Protein AF-A0A8X6IP51-F1 (afdb_monomer_lite)

Sequence (142 aa):
MEKQLEDVKSKRKIIRSLTTTLITKTECIIKDESISHAIKIEDLIECKEQLLDKQNSLKKLNEKIESLINSEKIEKEIASSEEYSENIIKWLSRVSRFIKENIKILNRNDTNNSLIVLSVFESKVELYSRNSICRVHLPDAE

Organism: Trichonephila clavata (NCBI:txid2740835)

Secondary structure (DSSP, 8-state):
-HHHHHHHHHHHHHHHHHHHHHHHHHHHHHH-SSS-HHHHHHHHHHHHHHHHHHHHHHHHHHHHHHHHH-THHHHHHHHHHHHHHHHHHHHHHHHHHHHHHHHHHHHTT-SSSHHHHHHHHHHHHHHHHHSS-----PPP--

Structure (mmCIF, N/CA/C/O backbone):
data_AF-A0A8X6IP51-F1
#
_entry.id   AF-A0A8X6IP51-F1
#
loop_
_atom_site.group_PDB
_atom_site.id
_atom_site.type_symbol
_atom_site.label_atom_id
_atom_site.label_alt_id
_atom_site.label_comp_id
_atom_site.label_asym_id
_atom_site.label_entity_id
_atom_site.label_seq_id
_atom_site.pdbx_PDB_ins_code
_atom_site.Cartn_x
_atom_site.Cartn_y
_atom_site.Cartn_z
_atom_site.occupancy
_atom_site.B_iso_or_equiv
_atom_site.auth_seq_id
_atom_site.auth_comp_id
_atom_site.auth_asym_id
_atom_site.auth_atom_id
_atom_site.pdbx_PDB_model_num
ATOM 1 N N . MET A 1 1 ? -7.295 -5.095 7.837 1.00 59.75 1 MET A N 1
ATOM 2 C CA . MET A 1 1 ? -6.436 -3.906 7.653 1.00 59.75 1 MET A CA 1
ATOM 3 C C . MET A 1 1 ? -4.964 -4.308 7.571 1.00 59.75 1 MET A C 1
ATOM 5 O O . MET A 1 1 ? -4.333 -4.017 6.565 1.00 59.75 1 MET A O 1
ATOM 9 N N . GLU A 1 2 ? -4.461 -5.090 8.532 1.00 71.31 2 GLU A N 1
ATOM 10 C CA . GLU A 1 2 ? -3.065 -5.572 8.576 1.00 71.31 2 GLU A CA 1
ATOM 11 C C . GLU A 1 2 ? -2.618 -6.349 7.330 1.00 71.31 2 GLU A C 1
ATOM 13 O O . GLU A 1 2 ? -1.618 -5.989 6.719 1.00 71.31 2 GLU A O 1
ATOM 18 N N . LYS A 1 3 ? -3.401 -7.340 6.874 1.00 83.19 3 LYS A N 1
ATOM 19 C CA . LYS A 1 3 ? -3.085 -8.106 5.651 1.00 83.19 3 LYS A CA 1
ATOM 20 C C . LYS A 1 3 ? -2.928 -7.208 4.417 1.00 83.19 3 LYS A C 1
ATOM 22 O O . LYS A 1 3 ? -1.995 -7.362 3.643 1.00 83.19 3 LYS A O 1
ATOM 27 N N . GLN A 1 4 ? -3.817 -6.226 4.262 1.00 84.62 4 GLN A N 1
ATOM 28 C CA . GLN A 1 4 ? -3.771 -5.293 3.134 1.00 84.62 4 GLN A CA 1
ATOM 29 C C . GLN A 1 4 ? -2.566 -4.348 3.214 1.00 84.62 4 GLN A C 1
ATOM 31 O O . GLN A 1 4 ? -1.969 -4.044 2.184 1.00 84.62 4 GLN A O 1
ATOM 36 N N . LEU A 1 5 ? -2.197 -3.885 4.412 1.00 87.31 5 LEU A N 1
ATOM 37 C CA . LEU A 1 5 ? -1.005 -3.061 4.611 1.00 87.31 5 LEU A CA 1
ATOM 38 C C . LEU A 1 5 ? 0.274 -3.848 4.290 1.00 87.31 5 LEU A C 1
ATOM 40 O O . LEU A 1 5 ? 1.157 -3.326 3.606 1.00 87.31 5 LEU A O 1
ATOM 44 N N . GLU A 1 6 ? 0.350 -5.105 4.726 1.00 89.69 6 GLU A N 1
ATOM 45 C CA . GLU A 1 6 ? 1.498 -5.975 4.468 1.00 89.69 6 GLU A CA 1
ATOM 46 C C . GLU A 1 6 ? 1.646 -6.315 2.977 1.00 89.69 6 GLU A C 1
ATOM 48 O O . GLU A 1 6 ? 2.745 -6.238 2.419 1.00 89.69 6 GLU A O 1
ATOM 53 N N . ASP A 1 7 ? 0.530 -6.557 2.284 1.00 92.88 7 ASP A N 1
ATOM 54 C CA . ASP A 1 7 ? 0.511 -6.762 0.833 1.00 92.88 7 ASP A CA 1
ATOM 55 C C . ASP A 1 7 ? 1.050 -5.532 0.075 1.00 92.88 7 ASP A C 1
ATOM 57 O O . ASP A 1 7 ? 1.822 -5.655 -0.883 1.00 92.88 7 ASP A O 1
ATOM 61 N N . VAL A 1 8 ? 0.667 -4.318 0.490 1.00 91.88 8 VAL A N 1
ATOM 62 C CA . VAL A 1 8 ? 1.117 -3.068 -0.149 1.00 91.88 8 VAL A CA 1
ATOM 63 C C . VAL A 1 8 ? 2.598 -2.801 0.143 1.00 91.88 8 VAL A C 1
ATOM 65 O O . VAL A 1 8 ? 3.342 -2.428 -0.770 1.00 91.88 8 VAL A O 1
ATOM 68 N N . LYS A 1 9 ? 3.064 -3.050 1.374 1.00 90.69 9 LYS A N 1
ATOM 69 C CA . LYS A 1 9 ? 4.490 -2.964 1.735 1.00 90.69 9 LYS A CA 1
ATOM 70 C C . LYS A 1 9 ? 5.337 -3.953 0.933 1.00 90.69 9 LYS A C 1
ATOM 72 O O . LYS A 1 9 ? 6.386 -3.564 0.411 1.00 90.69 9 LYS A O 1
ATOM 77 N N . SER A 1 10 ? 4.855 -5.183 0.770 1.00 95.44 10 SER A N 1
ATOM 78 C CA . SER A 1 10 ? 5.510 -6.225 -0.026 1.00 95.44 10 SER A CA 1
ATOM 79 C C . SER A 1 10 ? 5.645 -5.815 -1.492 1.00 95.44 10 SER A C 1
ATOM 81 O O . SER A 1 10 ? 6.745 -5.843 -2.046 1.00 95.44 10 SER A O 1
ATOM 83 N N . LYS A 1 11 ? 4.565 -5.313 -2.108 1.00 95.38 11 LYS A N 1
ATOM 84 C CA . LYS A 1 11 ? 4.605 -4.771 -3.479 1.00 95.38 11 LYS A CA 1
ATOM 85 C C . LYS A 1 11 ? 5.592 -3.611 -3.610 1.00 95.38 11 LYS A C 1
ATOM 87 O O . LYS A 1 11 ? 6.376 -3.581 -4.556 1.00 95.38 11 LYS A O 1
ATOM 92 N N . ARG A 1 12 ? 5.621 -2.691 -2.639 1.00 96.44 12 ARG A N 1
ATOM 93 C CA . ARG A 1 12 ? 6.579 -1.573 -2.620 1.00 96.44 12 ARG A CA 1
ATOM 94 C C . ARG A 1 12 ? 8.025 -2.063 -2.556 1.00 96.44 12 ARG A C 1
ATOM 96 O O . ARG A 1 12 ? 8.875 -1.521 -3.259 1.00 96.44 12 ARG A O 1
ATOM 103 N N . LYS A 1 13 ? 8.310 -3.091 -1.750 1.00 95.62 13 LYS A N 1
ATOM 104 C CA . LYS A 1 13 ? 9.640 -3.715 -1.659 1.00 95.62 13 LYS A CA 1
ATOM 105 C C . LYS A 1 13 ? 10.075 -4.297 -3.007 1.00 95.62 13 LYS A C 1
ATOM 107 O O . LYS A 1 13 ? 11.194 -4.031 -3.439 1.00 95.62 13 LYS A O 1
ATOM 112 N N . ILE A 1 14 ? 9.182 -5.018 -3.686 1.00 96.81 14 ILE A N 1
ATOM 113 C CA . ILE A 1 14 ? 9.449 -5.589 -5.014 1.00 96.81 14 ILE A CA 1
ATOM 114 C C . ILE A 1 14 ? 9.757 -4.480 -6.025 1.00 96.81 14 ILE A C 1
ATOM 116 O O . ILE A 1 14 ? 10.785 -4.543 -6.695 1.00 96.81 14 ILE A O 1
ATOM 120 N N . ILE A 1 15 ? 8.927 -3.431 -6.101 1.00 95.69 15 ILE A N 1
ATOM 121 C CA . ILE A 1 15 ? 9.165 -2.327 -7.043 1.00 95.69 15 ILE A CA 1
ATOM 122 C C . ILE A 1 15 ? 10.499 -1.639 -6.758 1.00 95.69 15 ILE A C 1
ATOM 124 O O . ILE A 1 15 ? 11.251 -1.417 -7.697 1.00 95.69 15 ILE A O 1
ATOM 128 N N . ARG A 1 16 ? 10.846 -1.375 -5.489 1.00 96.12 16 ARG A N 1
ATOM 129 C CA . ARG A 1 16 ? 12.160 -0.808 -5.131 1.00 96.12 16 ARG A CA 1
ATOM 130 C C . ARG A 1 16 ? 13.310 -1.670 -5.641 1.00 96.12 16 ARG A C 1
ATOM 132 O O . ARG A 1 16 ? 14.232 -1.129 -6.239 1.00 96.12 16 ARG A O 1
ATOM 139 N N . SER A 1 17 ? 13.232 -2.987 -5.449 1.00 96.81 17 SER A N 1
ATOM 140 C CA . SER A 1 17 ? 14.260 -3.909 -5.939 1.00 96.81 17 SER A CA 1
ATOM 141 C C . SER A 1 17 ? 14.388 -3.853 -7.462 1.00 96.81 17 SER A C 1
ATOM 143 O O . SER A 1 17 ? 15.495 -3.734 -7.975 1.00 96.81 17 SER A O 1
ATOM 145 N N . LEU A 1 18 ? 13.264 -3.884 -8.184 1.00 96.31 18 LEU A N 1
ATOM 146 C CA . LEU A 1 18 ? 13.261 -3.785 -9.646 1.00 96.31 18 LEU A CA 1
ATOM 147 C C . LEU A 1 18 ? 13.778 -2.426 -10.136 1.00 96.31 18 LEU A C 1
ATOM 149 O O . LEU A 1 18 ? 14.430 -2.360 -11.174 1.00 96.31 18 LEU A O 1
ATOM 153 N N . THR A 1 19 ? 13.492 -1.344 -9.409 1.00 95.81 19 THR A N 1
ATOM 154 C CA . THR A 1 19 ? 14.030 -0.012 -9.703 1.00 95.81 19 THR A CA 1
ATOM 155 C C . THR A 1 19 ? 15.545 0.002 -9.553 1.00 95.81 19 THR A C 1
ATOM 157 O O . THR A 1 19 ? 16.217 0.502 -10.445 1.00 95.81 19 THR A O 1
ATOM 160 N N . THR A 1 20 ? 16.099 -0.581 -8.485 1.00 95.81 20 THR A N 1
ATOM 161 C CA . THR A 1 20 ? 17.557 -0.677 -8.309 1.00 95.81 20 THR A CA 1
ATOM 162 C C . THR A 1 20 ? 18.208 -1.433 -9.462 1.00 95.81 20 THR A C 1
ATOM 164 O O . THR A 1 20 ? 19.165 -0.932 -10.041 1.00 95.81 20 THR A O 1
ATOM 167 N N . THR A 1 21 ? 17.655 -2.582 -9.863 1.00 96.44 21 THR A N 1
ATOM 168 C CA . THR A 1 21 ? 18.160 -3.336 -11.021 1.00 96.44 21 THR A CA 1
ATOM 169 C C . THR A 1 21 ? 18.123 -2.508 -12.307 1.00 96.44 21 THR A C 1
ATOM 171 O O . THR A 1 21 ? 19.085 -2.520 -13.072 1.00 96.44 21 THR A O 1
ATOM 174 N N . LEU A 1 22 ? 17.039 -1.761 -12.541 1.00 96.88 22 LEU A N 1
ATOM 175 C CA . LEU A 1 22 ? 16.909 -0.902 -13.718 1.00 96.88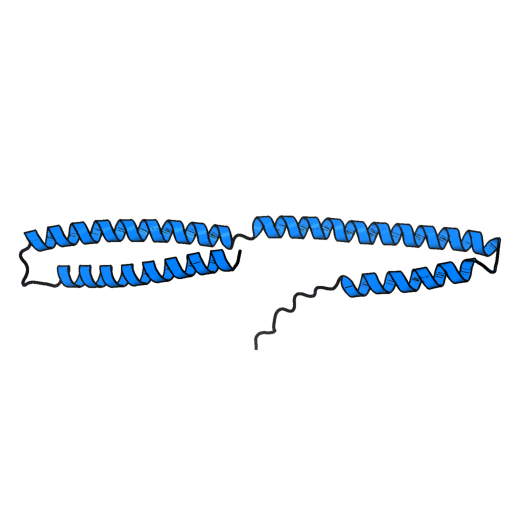 22 LEU A CA 1
ATOM 176 C C . LEU A 1 22 ? 17.901 0.269 -13.698 1.00 96.88 22 LEU A C 1
ATOM 178 O O . LEU A 1 22 ? 18.471 0.594 -14.736 1.00 96.88 22 LEU A O 1
ATOM 182 N N . ILE A 1 23 ? 18.149 0.868 -12.530 1.00 96.50 23 ILE A N 1
ATOM 183 C CA . ILE A 1 23 ? 19.175 1.905 -12.359 1.00 96.50 23 ILE A CA 1
ATOM 184 C C . ILE A 1 23 ? 20.549 1.331 -12.704 1.00 96.50 23 ILE A C 1
ATOM 186 O O . ILE A 1 23 ? 21.242 1.907 -13.534 1.00 96.50 23 ILE A O 1
ATOM 190 N N . THR A 1 24 ? 20.910 0.163 -12.165 1.00 96.31 24 THR A N 1
ATOM 191 C CA . THR A 1 24 ? 22.184 -0.492 -12.496 1.00 96.31 24 THR A CA 1
ATOM 192 C C . THR A 1 24 ? 22.297 -0.796 -13.991 1.00 96.31 24 THR A C 1
ATOM 194 O O . THR A 1 24 ? 23.331 -0.512 -14.586 1.00 96.31 24 THR A O 1
ATOM 197 N N . LYS A 1 25 ? 21.230 -1.296 -14.634 1.00 95.62 25 LYS A N 1
ATOM 198 C CA . LYS A 1 25 ? 21.202 -1.502 -16.095 1.00 95.62 25 LYS A CA 1
ATOM 199 C C . LYS A 1 25 ? 21.456 -0.189 -16.845 1.00 95.62 25 LYS A C 1
ATOM 201 O O . LYS A 1 25 ? 22.277 -0.155 -17.756 1.00 95.62 25 LYS A O 1
ATOM 206 N N . THR A 1 26 ? 20.785 0.884 -16.433 1.00 95.50 26 THR A N 1
ATOM 207 C CA . THR A 1 26 ? 20.935 2.225 -17.020 1.00 95.50 26 THR A CA 1
ATOM 208 C C . THR A 1 26 ? 22.378 2.720 -16.878 1.00 95.50 26 THR A C 1
ATOM 210 O O . THR A 1 26 ? 22.969 3.188 -17.847 1.00 95.50 26 THR A O 1
ATOM 213 N N . GLU A 1 27 ? 22.984 2.562 -15.699 1.00 96.56 27 GLU A N 1
ATOM 214 C CA . GLU A 1 27 ? 24.387 2.912 -15.454 1.00 96.56 27 GLU A CA 1
ATOM 215 C C . GLU A 1 27 ? 25.356 2.100 -16.322 1.00 96.56 27 GLU A C 1
ATOM 217 O O . GLU A 1 27 ? 26.318 2.666 -16.840 1.00 96.56 27 GLU A O 1
ATOM 222 N N . CYS A 1 28 ? 25.110 0.798 -16.499 1.00 95.94 28 CYS A N 1
ATOM 223 C CA . CYS A 1 28 ? 25.9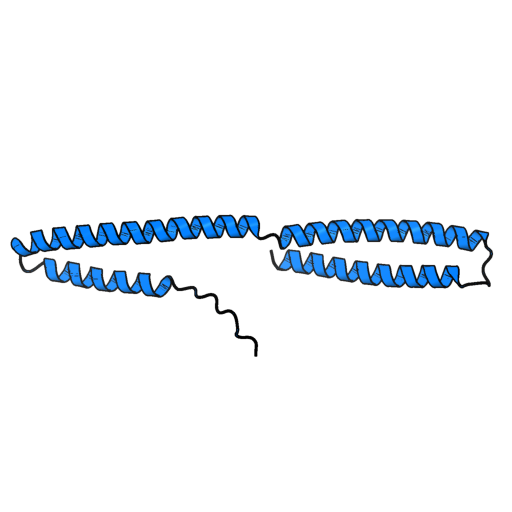08 -0.053 -17.382 1.00 95.94 28 CYS A CA 1
ATOM 224 C C . CYS A 1 28 ? 25.841 0.437 -18.829 1.00 95.94 28 CYS A C 1
ATOM 226 O O . CYS A 1 28 ? 26.890 0.645 -19.429 1.00 95.94 28 CYS A O 1
ATOM 228 N N . ILE A 1 29 ? 24.640 0.707 -19.354 1.00 95.06 29 ILE A N 1
ATOM 229 C CA . ILE A 1 29 ? 24.458 1.245 -20.711 1.00 95.06 29 ILE A CA 1
ATOM 230 C C . ILE A 1 29 ? 25.231 2.560 -20.867 1.00 95.06 29 ILE A C 1
ATOM 232 O O . ILE A 1 29 ? 25.968 2.732 -21.834 1.00 95.06 29 ILE A O 1
ATOM 236 N N . ILE A 1 30 ? 25.127 3.477 -19.894 1.00 93.94 30 ILE A N 1
ATOM 237 C CA . ILE A 1 30 ? 25.838 4.769 -19.908 1.00 93.94 30 ILE A CA 1
ATOM 238 C C . ILE A 1 30 ? 27.360 4.593 -19.928 1.00 93.94 30 ILE A C 1
ATOM 240 O O . ILE A 1 30 ? 28.043 5.363 -20.602 1.00 93.94 30 ILE A O 1
ATOM 244 N N . LYS A 1 31 ? 27.901 3.603 -19.218 1.00 95.00 31 LYS A N 1
ATOM 245 C CA . LYS A 1 31 ? 29.350 3.361 -19.136 1.00 95.00 31 LYS A CA 1
ATOM 246 C C . LYS A 1 31 ? 29.893 2.510 -20.280 1.00 95.00 31 LYS A C 1
ATOM 248 O O . LYS A 1 31 ? 31.100 2.492 -20.476 1.00 95.00 31 LYS A O 1
ATOM 253 N N . ASP A 1 32 ? 29.034 1.814 -21.019 1.00 94.44 32 ASP A N 1
ATOM 254 C CA . ASP A 1 32 ? 29.466 0.952 -22.111 1.00 94.44 32 ASP A CA 1
ATOM 255 C C . ASP A 1 32 ? 29.921 1.788 -23.318 1.00 94.44 32 ASP A C 1
ATOM 257 O O . ASP A 1 32 ? 29.134 2.528 -23.921 1.00 94.44 32 ASP A O 1
ATOM 261 N N . GLU A 1 33 ? 31.212 1.698 -23.632 1.00 94.12 33 GLU A N 1
ATOM 262 C CA . GLU A 1 33 ? 31.863 2.358 -24.769 1.00 94.12 33 GLU A CA 1
ATOM 263 C C . GLU A 1 33 ? 31.855 1.484 -26.035 1.00 94.12 33 GLU A C 1
ATOM 265 O O . GLU A 1 33 ? 32.168 1.972 -27.119 1.00 94.12 33 GLU A O 1
ATOM 270 N N . SER A 1 34 ? 31.485 0.202 -25.922 1.00 93.62 34 SER A N 1
ATOM 271 C CA . SER A 1 34 ? 31.481 -0.756 -27.037 1.00 93.62 34 SER A CA 1
ATOM 272 C C . SER A 1 34 ? 30.238 -0.655 -27.930 1.00 93.62 34 SER A C 1
ATOM 274 O O . SER A 1 34 ? 30.255 -1.106 -29.077 1.00 93.62 34 SER A O 1
ATOM 276 N N . ILE A 1 35 ? 29.164 -0.041 -27.426 1.00 92.25 35 ILE A N 1
ATOM 277 C CA . ILE A 1 35 ? 27.881 0.113 -28.119 1.00 92.25 35 ILE A CA 1
ATOM 278 C C . ILE A 1 35 ? 27.845 1.445 -28.880 1.00 92.25 35 ILE A C 1
ATOM 280 O O . ILE A 1 35 ? 28.312 2.480 -28.400 1.00 92.25 35 ILE A O 1
ATOM 284 N N . SER A 1 36 ? 27.240 1.447 -30.073 1.00 95.00 36 SER A N 1
ATOM 285 C CA . SER A 1 36 ? 27.041 2.683 -30.839 1.00 95.00 36 SER A CA 1
ATOM 286 C C . SER A 1 36 ? 26.138 3.682 -30.100 1.00 95.00 36 SER A C 1
ATOM 288 O O . SER A 1 36 ? 25.188 3.304 -29.414 1.00 95.00 36 SER A O 1
ATOM 290 N N . HIS A 1 37 ? 26.385 4.980 -30.297 1.00 92.50 37 HIS A N 1
ATOM 291 C CA . HIS A 1 37 ? 25.597 6.037 -29.654 1.00 92.50 37 HIS A CA 1
ATOM 292 C C . HIS A 1 37 ? 24.096 5.965 -29.976 1.00 92.50 37 HIS A C 1
ATOM 294 O O . HIS A 1 37 ? 23.286 6.258 -29.104 1.00 92.50 37 HIS A O 1
ATOM 300 N N . ALA A 1 38 ? 23.718 5.565 -31.195 1.00 93.56 38 ALA A N 1
ATOM 301 C CA . ALA A 1 38 ? 22.312 5.462 -31.591 1.00 93.56 38 ALA A CA 1
ATOM 302 C C . ALA A 1 38 ? 21.566 4.396 -30.769 1.00 93.56 38 ALA A C 1
ATOM 304 O O . ALA A 1 38 ? 20.558 4.707 -30.141 1.00 93.56 38 ALA A O 1
ATOM 305 N N . ILE A 1 39 ? 22.129 3.186 -30.684 1.00 93.12 39 ILE A N 1
ATOM 306 C CA . ILE A 1 39 ? 21.566 2.070 -29.902 1.00 93.12 39 ILE A CA 1
ATOM 307 C C . ILE A 1 39 ? 21.492 2.444 -28.416 1.00 93.12 39 ILE A C 1
ATOM 309 O O . ILE A 1 39 ? 20.476 2.246 -27.758 1.00 93.12 39 ILE A O 1
ATOM 313 N N . LYS A 1 40 ? 22.548 3.079 -27.899 1.00 94.25 40 LYS A N 1
ATOM 314 C CA . LYS A 1 40 ? 22.609 3.546 -26.511 1.00 94.25 40 LYS A CA 1
ATOM 315 C C . LYS A 1 40 ? 21.490 4.536 -26.179 1.00 94.25 40 LYS A C 1
ATOM 317 O O . LYS A 1 40 ? 20.929 4.476 -25.091 1.00 94.25 40 LYS A O 1
ATOM 322 N N . ILE A 1 41 ? 21.163 5.452 -27.092 1.00 94.00 41 ILE A N 1
ATOM 323 C CA . ILE A 1 41 ? 20.068 6.411 -26.899 1.00 94.00 41 ILE A CA 1
ATOM 324 C C . ILE A 1 41 ? 18.714 5.693 -26.871 1.00 94.00 41 ILE A C 1
ATOM 326 O O . ILE A 1 41 ? 17.910 5.991 -25.990 1.00 94.00 41 ILE A O 1
ATOM 330 N N . GLU A 1 42 ? 18.472 4.749 -27.784 1.00 95.12 42 GLU A N 1
ATOM 331 C CA . GLU A 1 42 ? 17.229 3.962 -27.821 1.00 95.12 42 GLU A CA 1
ATOM 332 C C . GLU A 1 42 ? 17.014 3.185 -26.512 1.00 95.12 42 GLU A C 1
ATOM 334 O O . GLU A 1 42 ? 15.975 3.343 -25.865 1.00 95.12 42 GLU A O 1
ATOM 339 N N . ASP A 1 43 ? 18.033 2.457 -26.045 1.00 94.00 43 ASP A N 1
ATOM 340 C CA . ASP A 1 43 ? 17.973 1.699 -24.788 1.00 94.00 43 ASP A CA 1
ATOM 341 C C . ASP A 1 43 ? 17.746 2.607 -23.564 1.00 94.00 43 ASP A C 1
ATOM 343 O O . ASP A 1 43 ? 17.041 2.246 -22.614 1.00 94.00 43 ASP A O 1
ATOM 347 N N . LEU A 1 44 ? 18.339 3.808 -23.560 1.00 95.38 44 LEU A N 1
ATOM 348 C CA . LEU A 1 44 ? 18.167 4.779 -22.476 1.00 95.38 44 LEU A CA 1
ATOM 349 C C . LEU A 1 44 ? 16.780 5.425 -22.474 1.00 95.38 44 LEU A C 1
ATOM 351 O O . LEU A 1 44 ? 16.273 5.741 -21.395 1.00 95.38 44 LEU A O 1
ATOM 355 N N . ILE A 1 45 ? 16.152 5.609 -23.639 1.00 96.00 45 ILE A N 1
ATOM 356 C CA . ILE A 1 45 ? 14.759 6.065 -23.732 1.00 96.00 45 ILE A CA 1
ATOM 357 C C . ILE A 1 45 ? 13.835 5.021 -23.102 1.00 96.00 45 ILE A C 1
ATOM 359 O O . ILE A 1 45 ? 13.033 5.376 -22.237 1.00 96.00 45 ILE A O 1
ATOM 363 N N . GLU A 1 46 ? 14.007 3.742 -23.440 1.00 95.25 46 GLU A N 1
ATOM 364 C CA . GLU A 1 46 ? 13.221 2.657 -22.841 1.00 95.25 46 GLU A CA 1
ATOM 365 C C . GLU A 1 46 ? 13.424 2.606 -21.315 1.00 95.25 46 GLU A C 1
ATOM 367 O O . GLU A 1 46 ? 12.468 2.563 -20.535 1.00 95.25 46 GLU A O 1
ATOM 372 N N . CYS A 1 47 ? 14.680 2.677 -20.858 1.00 94.88 47 CYS A N 1
ATOM 373 C CA . CYS A 1 47 ? 14.993 2.682 -19.429 1.00 94.88 47 CYS A CA 1
ATOM 374 C C . CYS A 1 47 ? 14.367 3.891 -18.711 1.00 94.88 47 CYS A C 1
ATOM 376 O O . CYS A 1 47 ? 13.861 3.748 -17.595 1.00 94.88 47 CYS A O 1
ATOM 378 N N . LYS A 1 48 ? 14.344 5.070 -19.347 1.00 95.75 48 LYS A N 1
ATOM 379 C CA . LYS A 1 48 ? 13.688 6.277 -18.822 1.00 95.75 48 LYS A CA 1
ATOM 380 C C . LYS A 1 48 ? 12.179 6.079 -18.661 1.00 95.75 48 LYS A C 1
ATOM 382 O O . LYS A 1 48 ? 11.642 6.438 -17.613 1.00 95.75 48 LYS A O 1
ATOM 387 N N . GLU A 1 49 ? 11.499 5.519 -19.657 1.00 96.56 49 GLU A N 1
ATOM 388 C CA . GLU A 1 49 ? 10.058 5.240 -19.587 1.00 96.56 49 GLU A CA 1
ATOM 389 C C . GLU A 1 49 ? 9.739 4.261 -18.451 1.00 96.56 49 GLU A C 1
ATOM 391 O O . GLU A 1 49 ? 8.899 4.541 -17.593 1.00 96.56 49 GLU A O 1
ATOM 396 N N . GLN A 1 50 ? 10.507 3.175 -18.345 1.00 94.94 50 GLN A N 1
ATOM 397 C CA . GLN A 1 50 ? 10.347 2.212 -17.257 1.00 94.94 50 GLN A CA 1
ATOM 398 C C . GLN A 1 50 ? 10.613 2.826 -15.869 1.00 94.94 50 GLN A C 1
ATOM 400 O O . GLN A 1 50 ? 9.955 2.457 -14.889 1.00 94.94 50 GLN A O 1
ATOM 405 N N . LEU A 1 51 ? 11.568 3.757 -15.744 1.00 95.81 51 LEU A N 1
ATOM 406 C CA . LEU A 1 51 ? 11.830 4.473 -14.490 1.00 95.81 51 LEU A CA 1
ATOM 407 C C . LEU A 1 51 ? 10.652 5.374 -14.097 1.00 95.81 51 LEU A C 1
ATOM 409 O O . LEU A 1 51 ? 10.265 5.374 -12.924 1.00 95.81 51 LEU A O 1
ATOM 413 N N . LEU A 1 52 ? 10.051 6.084 -15.057 1.00 95.31 52 LEU A N 1
ATOM 414 C CA . LEU A 1 52 ? 8.856 6.906 -14.828 1.00 95.31 52 LEU A CA 1
ATOM 415 C C . LEU A 1 52 ? 7.675 6.055 -14.342 1.00 95.31 52 LEU A C 1
ATOM 417 O O . LEU A 1 52 ? 7.017 6.403 -13.356 1.00 95.31 52 LEU A O 1
ATOM 421 N N . ASP A 1 53 ? 7.447 4.896 -14.956 1.00 95.94 53 ASP A N 1
ATOM 422 C CA . ASP A 1 53 ? 6.383 3.976 -14.544 1.00 95.94 53 ASP A CA 1
ATOM 423 C C . ASP A 1 53 ? 6.587 3.440 -13.125 1.00 95.94 53 ASP A C 1
ATOM 425 O O . ASP A 1 53 ? 5.650 3.391 -12.312 1.00 95.94 53 ASP A O 1
ATOM 429 N N . LYS A 1 54 ? 7.828 3.078 -12.777 1.00 93.06 54 LYS A N 1
ATOM 430 C CA . LYS A 1 54 ? 8.167 2.645 -11.415 1.00 93.06 54 LYS A CA 1
ATOM 431 C C . LYS A 1 54 ? 8.014 3.784 -10.408 1.00 93.06 54 LYS A C 1
ATOM 433 O O . LYS A 1 54 ? 7.497 3.539 -9.318 1.00 93.06 54 LYS A O 1
ATOM 438 N N . GLN A 1 55 ? 8.394 5.015 -10.756 1.00 96.06 55 GLN A N 1
ATOM 439 C CA . GLN A 1 55 ? 8.203 6.195 -9.905 1.00 96.06 55 GLN A CA 1
ATOM 440 C C . GLN A 1 55 ? 6.717 6.435 -9.612 1.00 96.06 55 GLN A C 1
ATOM 442 O O . GLN A 1 55 ? 6.328 6.568 -8.449 1.00 96.06 55 GLN A O 1
ATOM 447 N N . ASN A 1 56 ? 5.876 6.417 -10.647 1.00 95.81 56 ASN A N 1
ATOM 448 C CA . ASN A 1 56 ? 4.427 6.558 -10.509 1.00 95.81 56 ASN A CA 1
ATOM 449 C C . ASN A 1 56 ? 3.825 5.441 -9.649 1.00 95.81 56 ASN A C 1
ATOM 451 O O . ASN A 1 56 ? 2.967 5.687 -8.797 1.00 95.81 56 ASN A O 1
ATOM 455 N N . SER A 1 57 ? 4.300 4.210 -9.832 1.00 94.56 57 SER A N 1
ATOM 456 C CA . SER A 1 57 ? 3.865 3.064 -9.032 1.00 94.56 57 SER A CA 1
ATOM 457 C C . SER A 1 57 ? 4.263 3.203 -7.560 1.00 94.56 57 SER A C 1
ATOM 459 O O . SER A 1 57 ? 3.446 2.939 -6.678 1.00 94.56 57 SER A O 1
ATOM 461 N N . LEU A 1 58 ? 5.487 3.663 -7.272 1.00 95.25 58 LEU A N 1
ATOM 462 C CA . LEU A 1 58 ? 5.940 3.935 -5.905 1.00 95.25 58 LEU A CA 1
ATOM 463 C C . LEU A 1 58 ? 5.115 5.035 -5.240 1.00 95.25 58 LEU A C 1
ATOM 465 O O . LEU A 1 58 ? 4.718 4.861 -4.090 1.00 95.25 58 LEU A O 1
ATOM 469 N N . LYS A 1 59 ? 4.812 6.121 -5.962 1.00 94.00 59 LYS A N 1
ATOM 470 C CA . LYS A 1 59 ? 3.957 7.206 -5.465 1.00 94.00 59 LYS A CA 1
ATOM 471 C C . LYS A 1 59 ? 2.587 6.676 -5.030 1.00 94.00 59 LYS A C 1
ATOM 473 O O . LYS A 1 59 ? 2.221 6.836 -3.870 1.00 94.00 59 LYS A O 1
ATOM 478 N N . LYS A 1 60 ? 1.900 5.933 -5.905 1.00 95.56 60 LYS A N 1
ATOM 479 C CA . LYS A 1 60 ? 0.589 5.325 -5.605 1.00 95.56 60 LYS A CA 1
ATOM 480 C C . LYS A 1 60 ? 0.636 4.373 -4.407 1.00 95.56 60 LYS A C 1
ATOM 482 O O . LYS A 1 60 ? -0.288 4.336 -3.598 1.00 95.56 60 LYS A O 1
ATOM 487 N N . LEU A 1 61 ? 1.695 3.567 -4.292 1.00 94.31 61 LEU A N 1
ATOM 488 C CA . LEU A 1 61 ? 1.853 2.655 -3.156 1.00 94.31 61 LEU A CA 1
ATOM 489 C C . LEU A 1 61 ? 2.107 3.412 -1.849 1.00 94.31 61 LEU A C 1
ATOM 491 O O . LEU A 1 61 ? 1.589 2.990 -0.820 1.00 94.31 61 LEU A O 1
ATOM 495 N N . ASN A 1 62 ? 2.868 4.507 -1.876 1.00 90.62 62 ASN A N 1
ATOM 496 C CA . ASN A 1 62 ? 3.103 5.337 -0.695 1.00 90.62 62 ASN A CA 1
ATOM 497 C C . ASN A 1 62 ? 1.822 6.039 -0.235 1.00 90.62 62 ASN A C 1
ATOM 499 O O . ASN A 1 62 ? 1.471 5.885 0.927 1.00 90.62 62 ASN A O 1
ATOM 503 N N . GLU A 1 63 ? 1.071 6.672 -1.140 1.00 91.81 63 GLU A N 1
ATOM 504 C CA . GLU A 1 63 ? -0.236 7.284 -0.832 1.00 91.81 63 GLU A CA 1
ATOM 505 C C . GLU A 1 63 ? -1.203 6.256 -0.220 1.00 91.81 63 GLU A C 1
ATOM 507 O O . GLU A 1 63 ? -1.898 6.519 0.762 1.00 91.81 63 GLU A O 1
ATOM 512 N N . LYS A 1 64 ? -1.210 5.027 -0.754 1.00 90.31 64 LYS A N 1
ATOM 513 C CA . LYS A 1 64 ? -2.018 3.939 -0.197 1.00 90.31 64 LYS A CA 1
ATOM 514 C C . LYS A 1 64 ? -1.548 3.520 1.197 1.00 90.31 64 LYS A C 1
ATOM 516 O O . LYS A 1 64 ? -2.388 3.281 2.058 1.00 90.31 64 LYS A O 1
ATOM 521 N N . ILE A 1 65 ? -0.239 3.419 1.429 1.00 88.81 65 ILE A N 1
ATOM 522 C CA . ILE A 1 65 ? 0.311 3.120 2.760 1.00 88.81 65 ILE A CA 1
ATOM 523 C C . ILE A 1 65 ? -0.070 4.220 3.746 1.00 88.81 65 ILE A C 1
ATOM 525 O O . ILE A 1 65 ? -0.552 3.894 4.823 1.00 88.81 65 ILE A O 1
ATOM 529 N N . GLU A 1 66 ? 0.087 5.487 3.368 1.00 86.56 66 GLU A N 1
ATOM 530 C CA . GLU A 1 66 ? -0.317 6.632 4.184 1.00 86.56 66 GLU A CA 1
ATOM 531 C C . GLU A 1 66 ? -1.797 6.535 4.544 1.00 86.56 66 GLU A C 1
ATOM 533 O O . GLU A 1 66 ? -2.118 6.556 5.721 1.00 86.56 66 GLU A O 1
ATOM 538 N N . SER A 1 67 ? -2.688 6.282 3.580 1.00 85.38 67 SER A N 1
ATOM 539 C CA . SER A 1 67 ? -4.126 6.126 3.856 1.00 85.38 67 SER A CA 1
ATOM 540 C C . SER A 1 67 ? -4.475 4.952 4.782 1.00 85.38 67 SER A C 1
ATOM 542 O O . SER A 1 67 ? -5.467 5.013 5.499 1.00 85.38 67 SER A O 1
ATOM 544 N N . LEU A 1 68 ? -3.679 3.876 4.761 1.00 82.62 68 LEU A N 1
ATOM 545 C CA . LEU A 1 68 ? -3.882 2.696 5.607 1.00 82.62 68 LEU A CA 1
ATOM 546 C C . LEU A 1 68 ? -3.297 2.878 7.009 1.00 82.62 68 LEU A C 1
ATOM 548 O O . LEU A 1 68 ? -3.754 2.220 7.939 1.00 82.62 68 LEU A O 1
ATOM 552 N N . ILE A 1 69 ? -2.268 3.717 7.141 1.00 79.38 69 ILE A N 1
ATOM 553 C CA . ILE A 1 69 ? -1.668 4.089 8.425 1.00 79.38 69 ILE A CA 1
ATOM 554 C C . ILE A 1 69 ? -2.460 5.225 9.075 1.00 79.38 69 ILE A C 1
ATOM 556 O O . ILE A 1 69 ? -2.494 5.294 10.297 1.00 79.38 69 ILE A O 1
ATOM 560 N N . ASN A 1 70 ? -3.102 6.089 8.283 1.00 68.62 70 ASN A N 1
ATOM 561 C CA . ASN A 1 70 ? -3.847 7.231 8.790 1.00 68.62 70 ASN A CA 1
ATOM 562 C C . ASN A 1 70 ? -5.063 6.746 9.601 1.00 68.62 70 ASN A C 1
ATOM 564 O O . ASN A 1 70 ? -6.099 6.351 9.062 1.00 68.62 70 ASN A O 1
ATOM 568 N N . SER A 1 71 ? -4.886 6.750 10.919 1.00 68.56 71 SER A N 1
ATOM 569 C CA . SER A 1 71 ? -5.786 6.253 11.959 1.00 68.56 71 SER A CA 1
ATOM 570 C C . SER A 1 71 ? -6.938 7.198 12.257 1.00 68.56 71 SER A C 1
ATOM 572 O O . SER A 1 71 ? -7.758 6.869 13.101 1.00 68.56 71 SER A O 1
ATOM 574 N N . GLU A 1 72 ? -7.063 8.332 11.565 1.00 70.19 72 GLU A N 1
ATOM 575 C CA . GLU A 1 72 ? -8.012 9.397 11.911 1.00 70.19 72 GLU A CA 1
ATOM 576 C C . GLU A 1 72 ? -9.466 8.900 12.039 1.00 70.19 72 GLU A C 1
ATOM 578 O O . GLU A 1 72 ? -10.223 9.346 12.900 1.00 70.19 72 GLU A O 1
ATOM 583 N N . LYS A 1 73 ? -9.877 7.932 11.209 1.00 70.31 73 LYS A N 1
ATOM 584 C CA . LYS A 1 73 ? -11.206 7.315 11.334 1.00 70.31 73 LYS A CA 1
ATOM 585 C C . LYS A 1 73 ? -11.328 6.451 12.596 1.00 70.31 73 LYS A C 1
ATOM 587 O O . LYS A 1 73 ? -12.354 6.501 13.263 1.00 70.31 73 LYS A O 1
ATOM 592 N N . ILE A 1 74 ? -10.283 5.692 12.919 1.00 78.12 74 ILE A N 1
ATOM 593 C CA . ILE A 1 74 ? -10.213 4.852 14.121 1.00 78.12 74 ILE A CA 1
ATOM 594 C C . ILE A 1 74 ? -10.170 5.737 15.371 1.00 78.12 74 ILE A C 1
ATOM 596 O O . ILE A 1 74 ? -10.891 5.475 16.322 1.00 78.12 74 ILE A O 1
ATOM 600 N N . GLU A 1 75 ? -9.394 6.819 15.357 1.00 79.81 75 GLU A N 1
ATOM 601 C CA . GLU A 1 75 ? -9.307 7.788 16.453 1.00 79.81 75 GLU A CA 1
ATOM 602 C C . GLU A 1 75 ? -10.656 8.454 16.731 1.00 79.81 75 GLU A C 1
ATOM 604 O O . GLU A 1 75 ? -11.054 8.564 17.887 1.00 79.81 75 GLU A O 1
ATOM 609 N N . LYS A 1 76 ? -11.410 8.827 15.688 1.00 82.81 76 LYS A N 1
ATOM 610 C CA . LYS A 1 76 ? -12.775 9.359 15.843 1.00 82.81 76 LYS A CA 1
ATOM 611 C C . LYS A 1 76 ? -13.743 8.329 16.427 1.00 82.81 76 LYS A C 1
ATOM 613 O O . LYS A 1 76 ? -14.572 8.681 17.263 1.00 82.81 76 LYS A O 1
ATOM 618 N N . GLU A 1 77 ? -13.652 7.069 16.002 1.00 81.25 77 GLU A N 1
ATOM 619 C CA . GLU A 1 77 ? -14.473 5.982 16.552 1.00 81.25 77 GLU A CA 1
ATOM 620 C C . GLU A 1 77 ? -14.118 5.687 18.021 1.00 81.25 77 GLU A C 1
ATOM 622 O O . GLU A 1 77 ? -15.022 5.528 18.842 1.00 81.25 77 GLU A O 1
ATOM 627 N N . ILE A 1 78 ? -12.827 5.691 18.377 1.00 85.50 78 ILE A N 1
ATOM 628 C CA . ILE A 1 78 ? -12.352 5.537 19.761 1.00 85.50 78 ILE A CA 1
ATOM 629 C C . ILE A 1 78 ? -12.846 6.697 20.625 1.00 85.50 78 ILE A C 1
ATOM 631 O O . ILE A 1 78 ? -13.485 6.447 21.642 1.00 85.50 78 ILE A O 1
ATOM 635 N N . ALA A 1 79 ? -12.646 7.942 20.189 1.00 86.25 79 ALA A N 1
ATOM 636 C CA . ALA A 1 79 ? -13.096 9.122 20.924 1.00 86.25 79 ALA A CA 1
ATOM 637 C C . ALA A 1 79 ? -14.617 9.102 21.165 1.00 86.25 79 ALA A C 1
ATOM 639 O O . ALA A 1 79 ? -15.086 9.389 22.265 1.00 86.25 79 ALA A O 1
ATOM 640 N N . SER A 1 80 ? -15.403 8.690 20.162 1.00 89.62 80 SER A N 1
ATOM 641 C CA . SER A 1 80 ? -16.850 8.522 20.330 1.00 89.62 80 SER A CA 1
ATOM 642 C C . SER A 1 80 ? -17.189 7.418 21.340 1.00 89.62 80 SER A C 1
ATOM 644 O O . SER A 1 80 ? -18.071 7.598 22.179 1.00 89.62 80 SER A O 1
ATOM 646 N N . SER A 1 81 ? -16.486 6.283 21.303 1.00 88.06 81 SER A N 1
ATOM 647 C CA . SER A 1 81 ? -16.679 5.196 22.270 1.00 88.06 81 SER A CA 1
ATOM 648 C C . SER A 1 81 ? -16.319 5.613 23.701 1.00 88.06 81 SER A C 1
ATOM 650 O O . SER A 1 81 ? -16.989 5.193 24.648 1.00 88.06 81 SER A O 1
ATOM 652 N N . GLU A 1 82 ? -15.277 6.425 23.872 1.00 90.75 82 GLU A N 1
ATOM 653 C CA . GLU A 1 82 ? -14.870 6.979 25.165 1.00 90.75 82 GLU A CA 1
ATOM 654 C C . GLU A 1 82 ? -15.948 7.914 25.728 1.00 90.75 82 GLU A C 1
ATOM 656 O O . GLU A 1 82 ? -16.347 7.748 26.881 1.00 90.75 82 GLU A O 1
ATOM 661 N N . GLU A 1 83 ? -16.532 8.788 24.901 1.00 91.50 83 GLU A N 1
ATOM 662 C CA . GLU A 1 83 ? -17.655 9.650 25.301 1.00 91.50 83 GLU A CA 1
ATOM 663 C C . GLU A 1 83 ? -18.867 8.832 25.792 1.00 91.50 83 GLU A C 1
ATOM 665 O O . GLU A 1 83 ? -19.484 9.142 26.820 1.00 91.50 83 GLU A O 1
ATOM 670 N N . TYR A 1 84 ? -19.215 7.747 25.091 1.00 89.69 84 TYR A N 1
ATOM 671 C CA . TYR A 1 84 ? -20.281 6.848 25.539 1.00 89.69 84 TYR A CA 1
ATOM 672 C C . TYR A 1 84 ? -19.936 6.157 26.863 1.00 89.69 84 TYR A C 1
ATOM 674 O O . TYR A 1 84 ? -20.802 6.051 27.735 1.00 89.69 84 TYR A O 1
ATOM 682 N N . SER A 1 85 ? -18.686 5.725 27.039 1.00 86.31 85 SER A N 1
ATOM 683 C CA . SER A 1 85 ? -18.207 5.109 28.281 1.00 86.31 85 SER A CA 1
ATOM 684 C C . SER A 1 85 ? -18.340 6.063 29.475 1.00 86.31 85 SER A C 1
ATOM 686 O O . SER A 1 85 ? -18.930 5.707 30.500 1.00 86.31 85 SER A O 1
ATOM 688 N N . GLU A 1 86 ? -17.899 7.315 29.324 1.00 88.12 86 GLU A N 1
ATOM 689 C CA . GLU A 1 86 ? -18.031 8.351 30.355 1.00 88.12 86 GLU A CA 1
ATOM 690 C C . GLU A 1 86 ? -19.497 8.628 30.711 1.00 88.12 86 GLU A C 1
ATOM 692 O O . GLU A 1 86 ? -19.866 8.714 31.891 1.00 88.12 86 GLU A O 1
ATOM 697 N N . ASN A 1 87 ? -20.366 8.709 29.699 1.00 88.31 87 ASN A N 1
ATOM 698 C CA . ASN A 1 87 ? -21.799 8.890 29.902 1.00 88.31 87 ASN A CA 1
ATOM 699 C C . ASN A 1 87 ? -22.421 7.718 30.671 1.00 88.31 87 ASN A C 1
ATOM 701 O O . ASN A 1 87 ? -23.208 7.945 31.596 1.00 88.31 87 ASN A O 1
ATOM 705 N N . ILE A 1 88 ? -22.051 6.478 30.348 1.00 86.62 88 ILE A N 1
ATOM 706 C CA . ILE A 1 88 ? -22.518 5.290 31.071 1.00 86.62 88 ILE A CA 1
ATOM 707 C C . ILE A 1 88 ? -22.090 5.360 32.538 1.00 86.62 88 ILE A C 1
ATOM 709 O O . ILE A 1 88 ? -22.937 5.209 33.417 1.00 86.62 88 ILE A O 1
ATOM 713 N N . ILE A 1 89 ? -20.821 5.660 32.828 1.00 84.00 89 ILE A N 1
ATOM 714 C CA . ILE A 1 89 ? -20.307 5.776 34.205 1.00 84.00 89 ILE A CA 1
ATOM 715 C C . ILE A 1 89 ? -21.071 6.852 34.990 1.00 84.00 89 ILE A C 1
ATOM 717 O O . ILE A 1 89 ? -21.499 6.635 36.134 1.00 84.00 89 ILE A O 1
ATOM 721 N N . LYS A 1 90 ? -21.302 8.011 34.368 1.00 87.75 90 LYS A N 1
ATOM 722 C CA . LYS A 1 90 ? -22.078 9.112 34.951 1.00 87.75 90 LYS A CA 1
ATOM 723 C C . LYS A 1 90 ? -23.509 8.689 35.279 1.00 87.75 90 LYS A C 1
ATOM 725 O O . LYS A 1 90 ? -24.007 8.985 36.369 1.00 87.75 90 LYS A O 1
ATOM 730 N N . TRP A 1 91 ? -24.183 7.996 34.366 1.00 88.94 91 TRP A N 1
ATOM 731 C CA . TRP A 1 91 ? -25.555 7.538 34.581 1.00 88.94 91 TRP A CA 1
ATOM 732 C C . TRP A 1 91 ? -25.647 6.387 35.579 1.00 88.94 91 TRP A C 1
ATOM 734 O O . TRP A 1 91 ? -26.527 6.421 36.437 1.00 88.94 91 TRP A O 1
ATOM 744 N N . LEU A 1 92 ? -24.704 5.443 35.568 1.00 82.81 92 LEU A N 1
ATOM 745 C CA . LEU A 1 92 ? -24.588 4.407 36.596 1.00 82.81 92 LEU A CA 1
ATOM 746 C C . LEU A 1 92 ? -24.449 5.030 37.983 1.00 82.81 92 LEU A C 1
ATOM 748 O O . LEU A 1 92 ? -25.152 4.628 38.909 1.00 82.81 92 LEU A O 1
ATOM 752 N N . SER A 1 93 ? -23.619 6.063 38.126 1.00 79.50 93 SER A N 1
ATOM 753 C CA . SER A 1 93 ? -23.450 6.784 39.393 1.00 79.50 93 SER A CA 1
ATOM 754 C C . SER A 1 93 ? -24.756 7.441 39.859 1.00 79.50 93 SER A C 1
ATOM 756 O O . SER A 1 93 ? -25.124 7.343 41.033 1.00 79.50 93 SER A O 1
ATOM 758 N N . ARG A 1 94 ? -25.509 8.058 38.936 1.00 85.06 94 ARG A N 1
ATOM 759 C CA . ARG A 1 94 ? -26.830 8.650 39.218 1.00 85.06 94 ARG A CA 1
ATOM 760 C C . ARG A 1 94 ? -27.854 7.603 39.652 1.00 85.06 94 ARG A C 1
ATOM 762 O O . ARG A 1 94 ? -28.512 7.794 40.671 1.00 85.06 94 ARG A O 1
ATOM 769 N N . VAL A 1 95 ? -27.951 6.491 38.922 1.00 83.62 95 VAL A N 1
ATOM 770 C CA . VAL A 1 95 ? -28.844 5.368 39.250 1.00 83.62 95 VAL A CA 1
ATOM 771 C C . VAL A 1 95 ? -28.479 4.776 40.610 1.00 83.62 95 VAL A C 1
ATOM 773 O O . VAL A 1 95 ? -29.352 4.593 41.453 1.00 83.62 95 VAL A O 1
ATOM 776 N N . SER A 1 96 ? -27.187 4.560 40.869 1.00 81.44 96 SER A N 1
ATOM 777 C CA . SER A 1 96 ? -26.687 4.047 42.151 1.00 81.44 96 SER A CA 1
ATOM 778 C C . SER A 1 96 ? -27.118 4.927 43.319 1.00 81.44 96 SER A C 1
ATOM 780 O O . SER A 1 96 ? -27.591 4.433 44.343 1.00 81.44 96 SER A O 1
ATOM 782 N N . ARG A 1 97 ? -26.964 6.248 43.168 1.00 80.50 97 ARG A 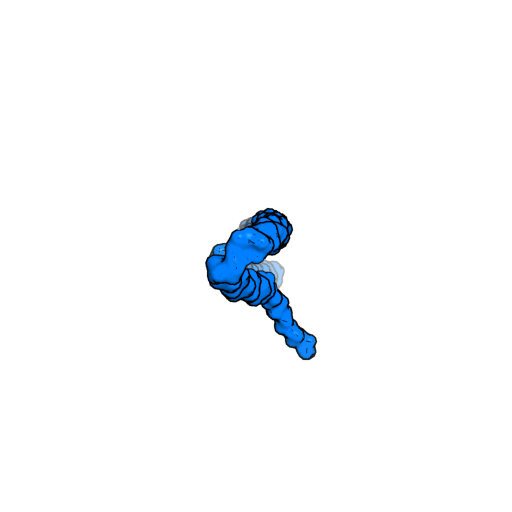N 1
ATOM 783 C CA . ARG A 1 97 ? -27.364 7.221 44.183 1.00 80.50 97 ARG A CA 1
ATOM 784 C C . ARG A 1 97 ? -28.874 7.200 44.407 1.00 80.50 97 ARG A C 1
ATOM 786 O O . ARG A 1 97 ? -29.297 7.117 45.556 1.00 80.50 97 ARG A O 1
ATOM 793 N N . PHE A 1 98 ? -29.658 7.208 43.331 1.00 84.00 98 PHE A N 1
ATOM 794 C CA . PHE A 1 98 ? -31.115 7.153 43.406 1.00 84.00 98 PHE A CA 1
ATOM 795 C C . PHE A 1 98 ? -31.597 5.892 44.136 1.00 84.00 98 PHE A C 1
ATOM 797 O O . PHE A 1 98 ? -32.419 5.979 45.046 1.00 84.00 98 PHE A O 1
ATOM 804 N N . ILE A 1 99 ? -31.040 4.725 43.800 1.00 79.31 99 ILE A N 1
ATOM 805 C CA . ILE A 1 99 ? -31.353 3.463 44.482 1.00 79.31 99 ILE A CA 1
ATOM 806 C C . ILE A 1 99 ? -30.995 3.558 45.970 1.00 79.31 99 ILE A C 1
ATOM 808 O O . ILE A 1 99 ? -31.840 3.267 46.810 1.00 79.31 99 ILE A O 1
ATOM 812 N N . LYS A 1 100 ? -29.785 4.017 46.324 1.00 79.19 100 LYS A N 1
ATOM 813 C CA . LYS A 1 100 ? -29.361 4.162 47.731 1.00 79.19 100 LYS A CA 1
ATOM 814 C C . LYS A 1 100 ? -30.274 5.096 48.530 1.00 79.19 100 LYS A C 1
ATOM 816 O O . LYS A 1 100 ? -30.584 4.801 49.682 1.00 79.19 100 LYS A O 1
ATOM 821 N N . GLU A 1 101 ? -30.696 6.214 47.945 1.00 81.19 101 GLU A N 1
ATOM 822 C CA . GLU A 1 101 ? -31.618 7.162 48.582 1.00 81.19 101 GLU A CA 1
ATOM 823 C C . GLU A 1 101 ? -33.000 6.531 48.817 1.00 81.19 101 GLU A C 1
ATOM 825 O O . GLU A 1 101 ? -33.526 6.619 49.925 1.00 81.19 101 GLU A O 1
ATOM 830 N N . ASN A 1 102 ? -33.550 5.809 47.837 1.00 76.81 102 ASN A N 1
ATOM 831 C CA . ASN A 1 102 ? -34.869 5.176 47.954 1.00 76.81 102 ASN A CA 1
ATOM 832 C C . ASN A 1 102 ? -34.870 3.923 48.843 1.00 76.81 102 ASN A C 1
ATOM 834 O O . ASN A 1 102 ? -35.819 3.701 49.590 1.00 76.81 102 ASN A O 1
ATOM 838 N N . ILE A 1 103 ? -33.786 3.145 48.850 1.00 75.88 103 ILE A N 1
ATOM 839 C CA . ILE A 1 103 ? -33.595 2.034 49.789 1.00 75.88 103 ILE A CA 1
ATOM 840 C C . ILE A 1 103 ? -33.543 2.549 51.233 1.00 75.88 103 ILE A C 1
ATOM 842 O O . ILE A 1 103 ? -34.145 1.944 52.113 1.00 75.88 103 ILE A O 1
ATOM 846 N N . LYS A 1 104 ? -32.878 3.683 51.504 1.00 65.56 104 LYS A N 1
ATOM 847 C CA . LYS A 1 104 ? -32.892 4.307 52.843 1.00 65.56 104 LYS A CA 1
ATOM 848 C C . LYS A 1 104 ? -34.302 4.706 53.291 1.00 65.56 104 LYS A C 1
ATOM 850 O O . LYS A 1 104 ? -34.583 4.648 54.484 1.00 65.56 104 LYS A O 1
ATOM 855 N N . ILE A 1 105 ? -35.168 5.109 52.360 1.00 65.62 105 ILE A N 1
ATOM 856 C CA . ILE A 1 105 ? -36.577 5.425 52.640 1.00 65.62 105 ILE A CA 1
ATOM 857 C C . ILE A 1 105 ? -37.365 4.136 52.923 1.00 65.62 105 ILE A C 1
ATOM 859 O O . ILE A 1 105 ? -38.087 4.081 53.910 1.00 65.62 105 ILE A O 1
ATOM 863 N N . LEU A 1 106 ? -37.175 3.084 52.119 1.00 60.28 106 LEU A N 1
ATOM 864 C CA . LEU A 1 106 ? -37.812 1.771 52.308 1.00 60.28 106 LEU A CA 1
ATOM 865 C C . LEU A 1 106 ? -37.391 1.078 53.610 1.00 60.28 106 LEU A C 1
ATOM 867 O O . LEU A 1 106 ? -38.246 0.567 54.318 1.00 60.28 106 LEU A O 1
ATOM 871 N N . ASN A 1 107 ? -36.110 1.126 53.978 1.00 54.34 107 ASN A N 1
ATOM 872 C CA . ASN A 1 107 ? -35.593 0.584 55.243 1.00 54.34 107 ASN A CA 1
ATOM 873 C C . ASN A 1 107 ? -36.198 1.239 56.491 1.00 54.34 107 ASN A C 1
ATOM 875 O O . ASN A 1 107 ? -36.229 0.621 57.551 1.00 54.34 107 ASN A O 1
ATOM 879 N N . ARG A 1 108 ? -36.657 2.496 56.394 1.00 55.59 108 ARG A N 1
ATOM 880 C CA . ARG A 1 108 ? -37.415 3.138 57.480 1.00 55.59 108 ARG A CA 1
ATOM 881 C C . ARG A 1 108 ? -38.823 2.554 57.628 1.00 55.59 108 ARG A C 1
ATOM 883 O O . ARG A 1 108 ? -39.417 2.734 58.684 1.00 55.59 108 ARG A O 1
ATOM 890 N N . ASN A 1 109 ? -39.326 1.875 56.596 1.00 56.34 109 ASN A N 1
ATOM 891 C CA . ASN A 1 109 ? -40.705 1.409 56.496 1.00 56.34 109 ASN A CA 1
ATOM 892 C C . ASN A 1 109 ? -40.845 -0.129 56.541 1.00 56.34 109 ASN A C 1
ATOM 894 O O . ASN A 1 109 ? -41.891 -0.586 56.972 1.00 56.34 109 ASN A O 1
ATOM 898 N N . ASP A 1 110 ? -39.825 -0.919 56.166 1.00 54.53 110 ASP A N 1
ATOM 899 C CA . ASP A 1 110 ? -39.815 -2.394 56.251 1.00 54.53 110 ASP A CA 1
ATOM 900 C C . ASP A 1 110 ? -38.378 -2.958 56.353 1.00 54.53 110 ASP A C 1
ATOM 902 O O . ASP A 1 110 ? -37.536 -2.734 55.480 1.00 54.53 110 ASP A O 1
ATOM 906 N N . THR A 1 111 ? -38.083 -3.731 57.404 1.00 54.00 111 THR A N 1
ATOM 907 C CA . THR A 1 111 ? -36.708 -4.071 57.835 1.00 54.00 111 THR A CA 1
ATOM 908 C C . THR A 1 111 ? -36.071 -5.318 57.198 1.00 54.00 111 THR A C 1
ATOM 910 O O . THR A 1 111 ? -3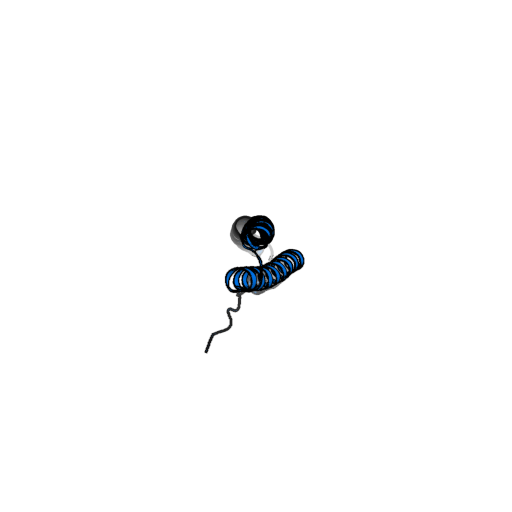4.856 -5.470 57.293 1.00 54.00 111 THR A O 1
ATOM 913 N N . ASN A 1 112 ? -36.816 -6.201 56.514 1.00 54.56 112 ASN A N 1
ATOM 914 C CA . ASN A 1 112 ? -36.278 -7.518 56.104 1.00 54.56 112 ASN A CA 1
ATOM 915 C C . ASN A 1 112 ? -35.948 -7.678 54.604 1.00 54.56 112 ASN A C 1
ATOM 917 O O . ASN A 1 112 ? -35.001 -8.388 54.269 1.00 54.56 112 ASN A O 1
ATOM 921 N N . ASN A 1 113 ? -36.645 -7.001 53.682 1.00 54.72 113 ASN A N 1
ATOM 922 C CA . ASN A 1 113 ? -36.392 -7.157 52.232 1.00 54.72 113 ASN A CA 1
ATOM 923 C C . ASN A 1 113 ? -35.252 -6.274 51.695 1.00 54.72 113 ASN A C 1
ATOM 925 O O . ASN A 1 113 ? -34.718 -6.511 50.612 1.00 54.72 113 ASN A O 1
ATOM 929 N N . SER A 1 114 ? -34.855 -5.250 52.443 1.00 54.75 114 SER A N 1
ATOM 930 C CA . SER A 1 114 ? -33.936 -4.226 51.953 1.00 54.75 114 SER A CA 1
ATOM 931 C C . SER A 1 114 ? -32.450 -4.613 52.012 1.00 54.75 114 SER A C 1
ATOM 933 O O . SER A 1 114 ? -31.649 -4.035 51.274 1.00 54.75 114 SER A O 1
ATOM 935 N N . LEU A 1 115 ? -32.064 -5.567 52.865 1.00 55.84 115 LEU A N 1
ATOM 936 C CA . LEU A 1 115 ? -30.676 -6.040 52.993 1.00 55.84 115 LEU A CA 1
ATOM 937 C C . LEU A 1 115 ? -30.230 -6.878 51.782 1.00 55.84 115 LEU A C 1
ATOM 939 O O . LEU A 1 115 ? -29.078 -6.791 51.364 1.00 55.84 115 LEU A O 1
ATOM 943 N N . ILE A 1 116 ? -31.153 -7.627 51.168 1.00 58.47 116 ILE A N 1
ATOM 944 C CA . ILE A 1 116 ? -30.883 -8.489 50.004 1.00 58.47 116 ILE A CA 1
ATOM 945 C C . ILE A 1 116 ? -30.638 -7.654 48.735 1.00 58.47 116 ILE A C 1
ATOM 947 O O . ILE A 1 116 ? -29.795 -7.990 47.908 1.00 58.47 116 ILE A O 1
ATOM 951 N N . VAL A 1 117 ? -31.339 -6.527 48.582 1.00 57.25 117 VAL A N 1
ATOM 952 C CA . VAL A 1 117 ? -31.189 -5.651 47.407 1.00 57.25 117 VAL A CA 1
ATOM 953 C C . VAL A 1 117 ? -29.841 -4.917 47.420 1.00 57.25 117 VAL A C 1
ATOM 955 O O . VAL A 1 117 ? -29.228 -4.742 46.368 1.00 57.25 117 VAL A O 1
ATOM 958 N N . LEU A 1 118 ? -29.347 -4.526 48.601 1.00 55.78 118 LEU A N 1
ATOM 959 C CA . LEU A 1 118 ? -28.053 -3.851 48.752 1.00 55.78 118 LEU A CA 1
ATOM 960 C C . LEU A 1 118 ? -26.865 -4.775 48.437 1.00 55.78 118 LEU A C 1
ATOM 962 O O . LEU A 1 118 ? -25.956 -4.357 47.722 1.00 55.78 118 LEU A O 1
ATOM 966 N N . SER A 1 119 ? -26.895 -6.035 48.884 1.00 56.22 119 SER A N 1
ATOM 967 C CA . SER A 1 119 ? -25.789 -6.984 48.667 1.00 56.22 119 SER A CA 1
ATOM 968 C C . SER A 1 119 ? -25.625 -7.405 47.198 1.00 56.22 119 SER A C 1
ATOM 970 O O . SER A 1 119 ? -24.503 -7.535 46.698 1.00 56.22 119 SER A O 1
ATOM 972 N N . VAL A 1 120 ? -26.735 -7.548 46.462 1.00 59.84 120 VAL A N 1
ATOM 973 C CA . VAL A 1 120 ? -26.724 -7.834 45.014 1.00 59.84 120 VAL A CA 1
ATOM 974 C C . VAL A 1 120 ? -26.204 -6.637 44.211 1.00 59.84 120 VAL A C 1
ATOM 976 O O . VAL A 1 120 ? -25.574 -6.813 43.165 1.00 59.84 120 VAL A O 1
ATOM 979 N N . PHE A 1 121 ? -26.455 -5.419 44.693 1.00 56.12 121 PHE A N 1
ATOM 980 C CA . PHE A 1 121 ? -26.018 -4.190 44.043 1.00 56.12 121 PHE A CA 1
ATOM 981 C C . PHE A 1 121 ? -24.506 -3.970 44.178 1.00 56.12 121 PHE A C 1
ATOM 983 O O . PHE A 1 121 ? -23.830 -3.735 43.175 1.00 56.12 121 PHE A O 1
ATOM 990 N N . GLU A 1 122 ? -23.963 -4.106 45.391 1.00 54.00 122 GLU A N 1
ATOM 991 C CA . GLU A 1 122 ? -22.525 -3.935 45.652 1.00 54.00 122 GLU A CA 1
ATOM 992 C C . GLU A 1 122 ? -21.679 -4.958 44.877 1.00 54.00 122 GLU A C 1
ATOM 994 O O . GLU A 1 122 ? -20.693 -4.579 44.244 1.00 54.00 122 GLU A O 1
ATOM 999 N N . SER A 1 123 ? -22.148 -6.207 44.769 1.00 57.25 123 SER A N 1
ATOM 1000 C CA . SER A 1 123 ? -21.469 -7.258 43.990 1.00 57.25 123 SER A CA 1
ATOM 1001 C C . SER A 1 123 ? -21.392 -6.971 42.480 1.00 57.25 123 SER A C 1
ATOM 1003 O O . SER A 1 123 ? -20.474 -7.435 41.805 1.00 57.25 123 SER A O 1
ATOM 1005 N N . LYS A 1 124 ? -22.345 -6.217 41.908 1.00 53.72 124 LYS A N 1
ATOM 1006 C CA . LYS A 1 124 ? -22.370 -5.913 40.462 1.00 53.72 124 LYS A CA 1
ATOM 1007 C C . LYS A 1 124 ? -21.564 -4.669 40.087 1.00 53.72 124 LYS A C 1
ATOM 1009 O O . LYS A 1 124 ? -21.052 -4.605 38.972 1.00 53.72 124 LYS A O 1
ATOM 1014 N N . VAL A 1 125 ? -21.429 -3.701 40.995 1.00 52.28 125 VAL A N 1
ATOM 1015 C CA . VAL A 1 125 ? -20.654 -2.471 40.753 1.00 52.28 125 VAL A CA 1
ATOM 1016 C C . VAL A 1 125 ? -19.144 -2.755 40.712 1.00 52.28 125 VAL A C 1
ATOM 1018 O O . VAL A 1 125 ? -18.446 -2.203 39.861 1.00 52.28 125 VAL A O 1
ATOM 1021 N N . GLU A 1 126 ? -18.634 -3.670 41.544 1.00 48.22 126 GLU A N 1
AT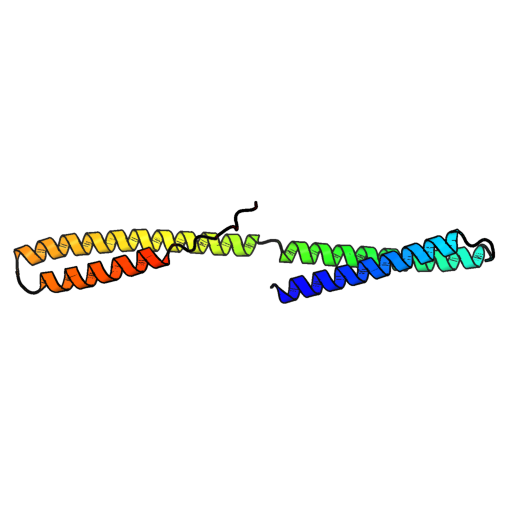OM 1022 C CA . GLU A 1 126 ? -17.210 -4.057 41.537 1.00 48.22 126 GLU A CA 1
ATOM 1023 C C . GLU A 1 126 ? -16.765 -4.761 40.243 1.00 48.22 126 GLU A C 1
ATOM 1025 O O . GLU A 1 126 ? -15.634 -4.570 39.790 1.00 48.22 126 GLU A O 1
ATOM 1030 N N . LEU A 1 127 ? -17.656 -5.524 39.600 1.00 48.22 127 LEU A N 1
ATOM 1031 C CA . LEU A 1 127 ? -17.366 -6.217 38.339 1.00 48.22 127 LEU A CA 1
ATOM 1032 C C . LEU A 1 127 ? -17.164 -5.253 37.160 1.00 48.22 127 LEU A C 1
ATOM 1034 O O . LEU A 1 127 ? -16.345 -5.523 36.284 1.00 48.22 127 LEU A O 1
ATOM 1038 N N . TYR A 1 128 ? -17.865 -4.116 37.146 1.00 45.00 128 TYR A N 1
ATOM 1039 C CA . TYR A 1 128 ? -17.735 -3.124 36.073 1.00 45.00 128 TYR A CA 1
ATOM 1040 C C . TYR A 1 128 ? -16.472 -2.263 36.207 1.00 45.00 128 TYR A C 1
ATOM 1042 O O . TYR A 1 128 ? -15.853 -1.945 35.196 1.00 45.00 128 TYR A O 1
ATOM 1050 N N . SER A 1 129 ? -16.040 -1.949 37.433 1.00 46.19 129 SER A N 1
ATOM 1051 C CA . SER A 1 129 ? -14.822 -1.155 37.676 1.00 46.19 129 SER A CA 1
ATOM 1052 C C . SER A 1 129 ? -13.529 -1.912 37.320 1.00 46.19 129 SER A C 1
ATOM 1054 O O . SER A 1 129 ? -12.550 -1.319 36.874 1.00 46.19 129 SER A O 1
ATOM 1056 N N . ARG A 1 130 ? -13.517 -3.248 37.454 1.00 45.28 130 ARG A N 1
ATOM 1057 C CA . ARG A 1 130 ? -12.356 -4.083 37.085 1.00 45.28 130 ARG A CA 1
ATOM 1058 C C . ARG A 1 130 ? -12.144 -4.232 35.576 1.00 45.28 130 ARG A C 1
ATOM 1060 O O . ARG A 1 130 ? -11.012 -4.454 35.160 1.00 45.28 130 ARG A O 1
ATOM 1067 N N . ASN A 1 131 ? -13.192 -4.084 34.767 1.00 46.53 131 ASN A N 1
ATOM 1068 C CA . ASN A 1 131 ? -13.134 -4.345 33.324 1.00 46.53 131 ASN A CA 1
ATOM 1069 C C . ASN A 1 131 ? -12.872 -3.092 32.468 1.00 46.53 131 ASN A C 1
ATOM 1071 O O . ASN A 1 131 ? -12.689 -3.219 31.262 1.00 46.53 131 ASN A O 1
ATOM 1075 N N . SER A 1 132 ? -12.824 -1.894 33.062 1.00 40.53 132 SER A N 1
ATOM 1076 C CA . SER A 1 132 ? -12.584 -0.631 32.345 1.00 40.53 132 SER A CA 1
ATOM 1077 C C . SER A 1 132 ? -11.108 -0.219 32.255 1.00 40.53 132 SER A C 1
ATOM 1079 O O . SER A 1 132 ? -10.810 0.849 31.729 1.00 40.53 132 SER A O 1
ATOM 1081 N N . ILE A 1 133 ? -10.165 -1.030 32.748 1.00 43.94 133 ILE A N 1
ATOM 1082 C CA . ILE A 1 133 ? -8.725 -0.749 32.639 1.00 43.94 133 ILE A CA 1
ATOM 1083 C C . ILE A 1 133 ? -8.123 -1.621 31.533 1.00 43.94 133 ILE A C 1
ATOM 1085 O O . ILE A 1 133 ? -7.362 -2.550 31.789 1.00 43.94 133 ILE A O 1
ATOM 1089 N N . CYS A 1 134 ? -8.410 -1.283 30.277 1.00 42.12 134 CYS A N 1
ATOM 1090 C CA . CYS A 1 134 ? -7.483 -1.598 29.192 1.00 42.12 134 CYS A CA 1
ATOM 1091 C C . CYS A 1 134 ? -6.311 -0.612 29.287 1.00 42.12 134 CYS A C 1
ATOM 1093 O O . CYS A 1 134 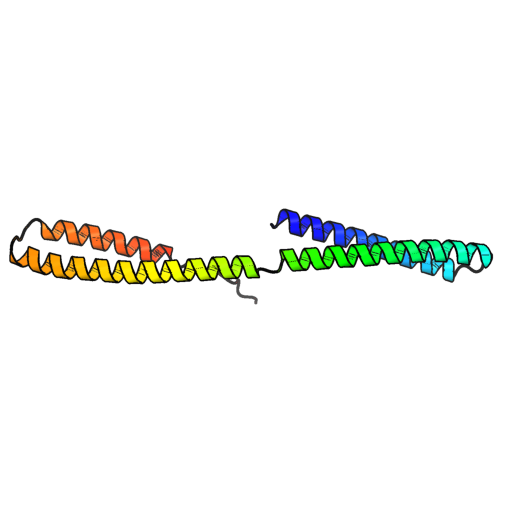? -6.228 0.356 28.536 1.00 42.12 134 CYS A O 1
ATOM 1095 N N . ARG A 1 135 ? -5.407 -0.828 30.254 1.00 42.16 135 ARG A N 1
ATOM 1096 C CA . ARG A 1 135 ? -4.072 -0.220 30.203 1.00 42.16 135 ARG A CA 1
ATOM 1097 C C . ARG A 1 135 ? -3.398 -0.772 28.956 1.00 42.16 135 ARG A C 1
ATOM 1099 O O . ARG A 1 135 ? -3.028 -1.943 28.927 1.00 42.16 135 ARG A O 1
ATOM 1106 N N . VAL A 1 136 ? -3.227 0.075 27.949 1.00 39.03 136 VAL A N 1
ATOM 1107 C CA . VAL A 1 136 ? -2.238 -0.147 26.898 1.00 39.03 136 VAL A CA 1
ATOM 1108 C C . VAL A 1 136 ? -0.886 -0.238 27.607 1.00 39.03 136 VAL A C 1
ATOM 1110 O O . VAL A 1 136 ? -0.357 0.760 28.088 1.00 39.03 136 VAL A O 1
ATOM 1113 N N . HIS A 1 137 ? -0.379 -1.458 27.777 1.00 37.03 137 HIS A N 1
ATOM 1114 C CA . HIS A 1 137 ? 1.002 -1.697 28.174 1.00 37.03 137 HIS A CA 1
ATOM 1115 C C . HIS A 1 137 ? 1.864 -1.266 26.981 1.00 37.03 137 HIS A C 1
ATOM 1117 O O . HIS A 1 137 ? 1.944 -1.986 25.986 1.00 37.03 137 HIS A O 1
ATOM 1123 N N . LEU A 1 138 ? 2.462 -0.073 27.045 1.00 39.16 138 LEU A N 1
ATOM 1124 C CA . LEU A 1 138 ? 3.685 0.167 26.286 1.00 39.16 138 LEU A CA 1
ATOM 1125 C C . LEU A 1 138 ? 4.784 -0.675 26.952 1.00 39.16 138 LEU A C 1
ATOM 1127 O O . LEU A 1 138 ? 4.910 -0.600 28.173 1.00 39.16 138 LEU A O 1
ATOM 1131 N N . PRO A 1 139 ? 5.544 -1.495 26.207 1.00 44.31 139 PRO A N 1
ATOM 1132 C CA . PRO A 1 139 ? 6.713 -2.146 26.770 1.00 44.31 139 PRO A CA 1
ATOM 1133 C C . PRO A 1 139 ? 7.768 -1.078 27.071 1.00 44.31 139 PRO A C 1
ATOM 1135 O O . PRO A 1 139 ? 8.094 -0.265 26.202 1.00 44.31 139 PRO A O 1
ATOM 1138 N N . ASP A 1 140 ? 8.269 -1.082 28.303 1.00 41.91 140 ASP A N 1
ATOM 1139 C CA . ASP A 1 140 ? 9.424 -0.288 28.704 1.00 41.91 140 ASP A CA 1
ATOM 1140 C C . ASP A 1 140 ? 10.610 -0.647 27.794 1.00 41.91 140 ASP A C 1
ATOM 1142 O O . ASP A 1 140 ? 10.978 -1.817 27.662 1.00 41.91 140 ASP A O 1
ATOM 1146 N N . ALA A 1 141 ? 11.163 0.356 27.115 1.00 45.12 141 ALA A N 1
ATOM 1147 C CA . ALA A 1 141 ? 12.415 0.225 26.386 1.00 45.12 141 ALA A CA 1
ATOM 1148 C C . ALA A 1 141 ? 13.568 0.466 27.369 1.00 45.12 141 ALA A C 1
ATOM 1150 O O . ALA A 1 141 ? 13.708 1.578 27.885 1.00 45.12 141 ALA A O 1
ATOM 1151 N N . GLU A 1 142 ? 14.340 -0.590 27.634 1.00 46.69 142 GLU A N 1
ATOM 1152 C CA . GLU A 1 142 ? 15.708 -0.521 28.174 1.00 46.69 142 GLU A CA 1
ATOM 1153 C C . GLU A 1 142 ? 16.674 0.151 27.187 1.00 46.69 142 GLU A C 1
ATOM 1155 O O . GLU A 1 142 ? 16.519 -0.053 25.956 1.00 46.69 142 GLU A O 1
#

Radius of gyration: 33.42 Å; chains: 1; bounding box: 73×18×89 Å

pLDDT: mean 78.78, std 18.74, range [37.03, 96.88]

Foldseek 3Di:
DVVVLVVLVVVLVVLVVVLVVLVVVLVCLVPDPPDDPVVSVVVNVVSVVSNVVSVVSNVVSVVVNCVVPPCVVVVVVVVVVVVVVVVVVVVLVVVVVVLVVVLVVVCVVDPPPSVVVVVVSVVVVVVVVVPPPPPPDDDDDD